Protein AF-A0A846DEK4-F1 (afdb_monomer)

Secondary structure (DSSP, 8-state):
-----EE--SS-TT-EEETTTTEEEE--EEEEETTEEEEEE--BTTS-TTTTHHHHHHHHHHHHHHH-SS--------GGG---

Mean predicted aligned error: 3.66 Å

Radius of gyration: 14.55 Å; Cα contacts (8 Å, |Δi|>4): 107; chains: 1; bounding box: 31×22×41 Å

pLDDT: mean 91.87, std 4.78, range [67.38, 96.75]

Solvent-accessible surface area (backbone atoms only — not comparable to full-atom values): 5326 Å² total; per-residue (Å²): 67,59,90,52,76,44,78,63,76,86,87,55,86,62,60,29,80,39,81,89,80,69,40,47,17,28,37,39,49,48,40,66,61,86,93,42,80,77,40,84,42,85,35,46,45,87,53,64,84,42,68,67,47,64,61,54,47,52,54,52,51,48,59,47,41,76,77,44,86,86,68,90,83,85,88,65,66,43,75,76,62,65,79,135

Sequence (84 aa):
MDVTDDQVHGNQEGAFFNKYYKAVCYGPLYIFFGHNLLVAKLRNYNLDTAEGALEELQRVIGLIIEKWKENKIVFRGYSDYARE

Foldseek 3Di:
DEWDWAADDDPDPLFDQDPVVRGGTWGWDWDDDVPRTPDTGTHRPVDQNCVCVVVVVCVVVVVVCVVPVDDDDDDDYPPSNDDD

Structure (mmCIF, N/CA/C/O backbone):
data_AF-A0A846DEK4-F1
#
_entry.id   AF-A0A846DEK4-F1
#
loop_
_atom_site.group_PDB
_atom_site.id
_atom_site.type_symbol
_atom_site.label_atom_id
_atom_site.label_alt_id
_atom_site.label_comp_id
_atom_site.label_asym_id
_atom_site.label_entity_id
_a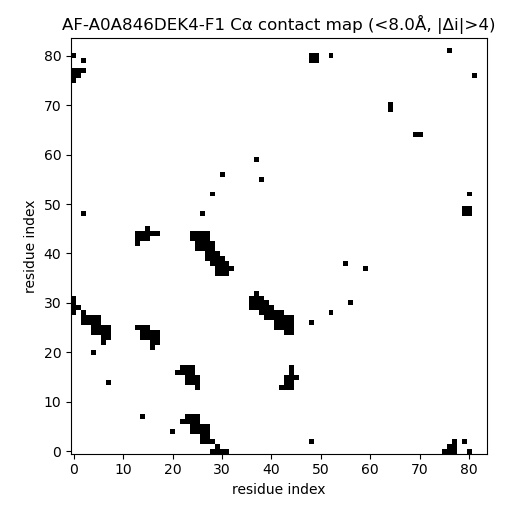tom_site.label_seq_id
_atom_site.pdbx_PDB_ins_code
_atom_site.Cartn_x
_atom_site.Cartn_y
_atom_site.Cartn_z
_atom_site.occupancy
_atom_site.B_iso_or_equiv
_atom_site.auth_seq_id
_atom_site.auth_comp_id
_atom_site.auth_asym_id
_atom_site.auth_atom_id
_atom_site.pdbx_PDB_model_num
ATOM 1 N N . MET A 1 1 ? -4.787 -5.630 2.223 1.00 90.88 1 MET A N 1
ATOM 2 C CA . MET A 1 1 ? -3.841 -4.766 1.503 1.00 90.88 1 MET A CA 1
ATOM 3 C C . MET A 1 1 ? -2.807 -5.686 0.951 1.00 90.88 1 MET A C 1
ATOM 5 O O . MET A 1 1 ? -2.071 -6.314 1.708 1.00 90.88 1 MET A O 1
ATOM 9 N N . ASP A 1 2 ? -2.873 -5.843 -0.356 1.00 90.50 2 ASP A N 1
ATOM 10 C CA . ASP A 1 2 ? -2.227 -6.936 -1.044 1.00 90.50 2 ASP A CA 1
ATOM 11 C C . ASP A 1 2 ? -1.298 -6.345 -2.083 1.00 90.50 2 ASP A C 1
ATOM 13 O O . ASP A 1 2 ? -1.650 -5.365 -2.741 1.00 90.50 2 ASP A O 1
ATOM 17 N N . VAL A 1 3 ? -0.094 -6.907 -2.163 1.00 89.94 3 VAL A N 1
ATOM 18 C CA . VAL A 1 3 ? 0.877 -6.492 -3.168 1.00 89.94 3 VAL A CA 1
ATOM 19 C C . VAL A 1 3 ? 0.390 -7.010 -4.510 1.00 89.94 3 VAL A C 1
ATOM 21 O O . VAL A 1 3 ? 0.051 -8.187 -4.647 1.00 89.94 3 VAL A O 1
ATOM 24 N N . THR A 1 4 ? 0.325 -6.115 -5.483 1.00 92.12 4 THR A N 1
ATOM 25 C CA . THR A 1 4 ? -0.092 -6.417 -6.848 1.00 92.12 4 THR A CA 1
ATOM 26 C C . THR A 1 4 ? 0.692 -5.543 -7.813 1.00 92.12 4 THR A C 1
ATOM 28 O O . THR A 1 4 ? 1.313 -4.556 -7.410 1.00 92.12 4 THR A O 1
ATOM 31 N N . ASP A 1 5 ? 0.649 -5.901 -9.086 1.00 93.56 5 ASP A N 1
ATOM 32 C CA . ASP A 1 5 ? 1.156 -5.115 -10.194 1.00 93.56 5 ASP A CA 1
ATOM 33 C C . ASP A 1 5 ? 0.030 -4.534 -11.055 1.00 93.56 5 ASP A C 1
ATOM 35 O O . ASP A 1 5 ? -1.104 -5.013 -11.044 1.00 93.56 5 ASP A O 1
ATOM 39 N N . ASP A 1 6 ? 0.375 -3.484 -11.796 1.00 95.06 6 ASP A N 1
ATOM 40 C CA . ASP A 1 6 ? -0.401 -2.973 -12.926 1.00 95.06 6 ASP A CA 1
ATOM 41 C C . ASP A 1 6 ? 0.541 -2.805 -14.124 1.00 95.06 6 ASP A C 1
ATOM 43 O O . ASP A 1 6 ? 1.514 -2.045 -14.064 1.00 95.06 6 ASP A O 1
ATOM 47 N N . GLN A 1 7 ? 0.329 -3.594 -15.174 1.00 95.50 7 GLN A N 1
ATOM 48 C CA . GLN A 1 7 ? 1.269 -3.711 -16.284 1.00 95.50 7 GLN A CA 1
ATOM 49 C C . GLN A 1 7 ? 1.294 -2.432 -17.131 1.00 95.50 7 GLN A C 1
ATOM 51 O O . GLN A 1 7 ? 0.265 -1.901 -17.534 1.00 95.50 7 GLN A O 1
ATOM 56 N N . VAL A 1 8 ? 2.497 -1.961 -17.457 1.00 96.06 8 VAL A N 1
ATOM 57 C CA . VAL A 1 8 ? 2.693 -0.767 -18.287 1.00 96.06 8 VAL A CA 1
ATOM 58 C C . VAL A 1 8 ? 2.433 -1.077 -19.763 1.00 96.06 8 VAL A C 1
ATOM 60 O O . VAL A 1 8 ? 2.809 -2.134 -20.280 1.00 96.06 8 VAL A O 1
ATOM 63 N N . HIS A 1 9 ? 1.878 -0.096 -20.474 1.00 93.62 9 HIS A N 1
ATOM 64 C CA . HIS A 1 9 ? 1.702 -0.105 -21.922 1.00 93.62 9 HIS A CA 1
ATOM 65 C C . HIS A 1 9 ? 2.593 0.948 -22.599 1.00 93.62 9 HIS A C 1
ATOM 67 O O . HIS A 1 9 ? 2.369 2.150 -22.483 1.00 93.62 9 HIS A O 1
ATOM 73 N N . GLY A 1 10 ? 3.596 0.508 -23.363 1.00 92.81 10 GLY A N 1
ATOM 74 C CA . GLY A 1 10 ? 4.542 1.413 -24.024 1.00 92.81 10 GLY A CA 1
ATOM 75 C C . GLY A 1 10 ? 5.568 1.994 -23.046 1.00 92.81 10 GLY A C 1
ATOM 76 O O . GLY A 1 10 ? 6.120 1.265 -22.230 1.00 92.81 10 GLY A O 1
ATOM 77 N N . ASN A 1 11 ? 5.837 3.299 -23.141 1.00 93.12 11 ASN A N 1
ATOM 78 C CA . ASN A 1 11 ? 6.896 3.983 -22.384 1.00 93.12 11 ASN A CA 1
ATOM 79 C C . ASN A 1 11 ? 6.319 4.968 -21.355 1.00 93.12 11 ASN A C 1
ATOM 81 O O . ASN A 1 11 ? 6.694 6.139 -21.337 1.00 93.12 11 ASN A O 1
ATOM 85 N N . GLN A 1 12 ? 5.346 4.526 -20.557 1.00 94.50 12 GLN A N 1
ATOM 86 C CA .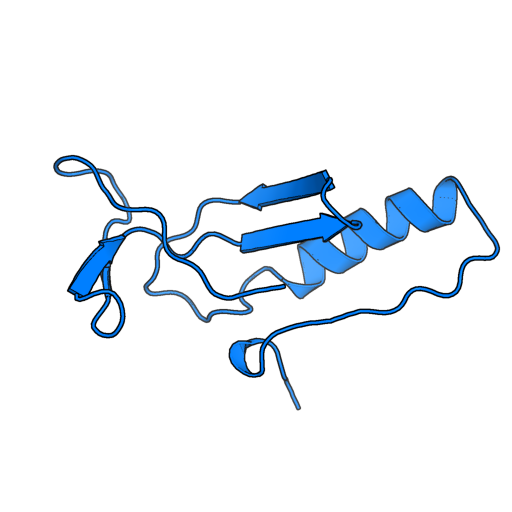 GLN A 1 12 ? 4.716 5.398 -19.562 1.00 94.50 12 GLN A CA 1
ATOM 87 C C . GLN A 1 12 ? 5.716 5.809 -18.469 1.00 94.50 12 GLN A C 1
ATOM 89 O O . GLN A 1 12 ? 6.623 5.056 -18.109 1.00 94.50 12 GLN A O 1
ATOM 94 N N . GLU A 1 13 ? 5.552 7.021 -17.941 1.00 93.12 13 GLU A N 1
ATOM 95 C CA . GLU A 1 13 ? 6.408 7.552 -16.879 1.00 93.12 13 GLU A CA 1
ATOM 96 C C . GLU A 1 13 ? 6.298 6.707 -15.604 1.00 93.12 13 GLU A C 1
ATOM 98 O O . GLU A 1 13 ? 5.226 6.197 -15.276 1.00 93.12 13 GLU A O 1
ATOM 103 N N . GLY A 1 14 ? 7.411 6.544 -14.883 1.00 89.06 14 GLY A N 1
ATOM 104 C CA . GLY A 1 14 ? 7.426 5.798 -13.622 1.00 89.06 14 GLY A CA 1
ATOM 105 C C . GLY A 1 14 ? 7.401 4.273 -13.772 1.00 89.06 14 GLY A C 1
ATOM 106 O O . GLY A 1 14 ? 7.377 3.551 -12.773 1.00 89.06 14 GLY A O 1
ATOM 107 N N . ALA A 1 15 ? 7.437 3.783 -15.012 1.00 91.25 15 ALA A N 1
ATOM 108 C CA . ALA A 1 15 ? 7.533 2.372 -15.342 1.00 91.25 15 ALA A CA 1
ATOM 109 C C . ALA A 1 15 ? 8.819 1.741 -14.781 1.00 91.25 15 ALA A C 1
ATOM 111 O O . ALA A 1 15 ? 9.918 2.276 -14.946 1.00 91.25 15 ALA A O 1
ATOM 112 N N . PHE A 1 16 ? 8.691 0.575 -14.145 1.00 93.56 16 PHE A N 1
ATOM 113 C CA . PHE A 1 16 ? 9.822 -0.137 -13.556 1.00 93.56 16 PHE A CA 1
ATOM 114 C C . PHE A 1 16 ? 9.703 -1.648 -13.777 1.00 93.56 16 PHE A C 1
ATOM 116 O O . PHE A 1 16 ? 8.609 -2.205 -13.733 1.00 93.56 16 PHE A O 1
ATOM 123 N N . PHE A 1 17 ? 10.825 -2.329 -14.029 1.00 93.62 17 PHE A N 1
ATOM 124 C CA . PHE A 1 17 ? 10.822 -3.782 -14.206 1.00 93.62 17 PHE A CA 1
ATOM 125 C C . PHE A 1 17 ? 10.763 -4.500 -12.855 1.00 93.62 17 PHE A C 1
ATOM 127 O O . PHE A 1 17 ? 11.681 -4.392 -12.039 1.00 93.62 17 PHE A O 1
ATOM 134 N N . ASN A 1 18 ? 9.715 -5.293 -12.645 1.00 92.25 18 ASN A N 1
ATOM 135 C CA . ASN A 1 18 ? 9.574 -6.139 -11.475 1.00 92.25 18 ASN A CA 1
ATOM 136 C C . ASN A 1 18 ? 10.009 -7.586 -11.768 1.00 92.25 18 ASN A C 1
ATOM 138 O O . ASN A 1 18 ? 9.548 -8.221 -12.715 1.00 92.25 18 ASN A O 1
ATOM 142 N N . LYS A 1 19 ? 10.869 -8.144 -10.906 1.00 92.56 19 LYS A N 1
ATOM 143 C CA . LYS A 1 19 ? 11.410 -9.506 -11.072 1.00 92.56 19 LYS A CA 1
ATOM 144 C C . LYS A 1 19 ? 10.410 -10.621 -10.754 1.00 92.56 19 LYS A C 1
ATOM 146 O O . LYS A 1 19 ? 10.507 -11.685 -11.357 1.00 92.56 19 LYS A O 1
ATOM 151 N N . TYR A 1 20 ? 9.496 -10.400 -9.810 1.00 90.75 20 TYR A N 1
ATOM 152 C CA . TYR A 1 20 ? 8.481 -11.379 -9.417 1.00 90.75 20 TYR A CA 1
ATOM 153 C C . TYR A 1 20 ? 7.439 -11.559 -10.531 1.00 90.75 20 TYR A C 1
ATOM 155 O O . TYR A 1 20 ? 7.223 -12.680 -10.988 1.00 90.75 20 TYR A O 1
ATOM 163 N N . TYR A 1 21 ? 6.892 -10.454 -11.044 1.00 92.69 21 TYR A N 1
ATOM 164 C CA . TYR A 1 21 ? 5.916 -10.447 -12.141 1.00 92.69 21 TYR A CA 1
ATOM 165 C C . TYR A 1 21 ? 6.555 -10.610 -13.527 1.00 92.69 21 TYR A C 1
ATOM 167 O O . TYR A 1 21 ? 5.865 -10.908 -14.497 1.00 92.69 21 TYR A O 1
ATOM 175 N N . LYS A 1 22 ? 7.883 -10.452 -13.631 1.00 95.31 22 LYS A N 1
ATOM 176 C CA . LYS A 1 22 ? 8.652 -10.509 -14.889 1.00 95.31 22 LYS A CA 1
ATOM 177 C C . LYS A 1 22 ? 8.116 -9.543 -15.952 1.00 95.31 22 LYS A C 1
ATOM 179 O O . LYS A 1 22 ? 8.163 -9.834 -17.146 1.00 95.31 22 LYS A O 1
ATOM 184 N N . ALA A 1 23 ? 7.629 -8.390 -15.509 1.00 94.94 23 ALA A N 1
ATOM 185 C CA . ALA A 1 23 ? 6.992 -7.387 -16.344 1.00 94.94 23 ALA A CA 1
ATOM 186 C C . ALA A 1 23 ? 7.451 -5.982 -15.949 1.00 94.94 23 ALA A C 1
ATOM 188 O O . ALA A 1 23 ? 7.949 -5.754 -14.844 1.00 94.94 23 ALA A O 1
ATOM 189 N N . VAL A 1 24 ? 7.287 -5.038 -16.873 1.00 95.56 24 VAL A N 1
ATOM 190 C CA . VAL A 1 24 ? 7.390 -3.612 -16.567 1.00 95.56 24 VAL A CA 1
ATOM 191 C C . VAL A 1 24 ? 6.022 -3.162 -16.068 1.00 95.56 24 VAL A C 1
ATOM 193 O O . VAL A 1 24 ? 5.039 -3.256 -16.804 1.00 95.56 24 VAL A O 1
ATOM 196 N N . CYS A 1 25 ? 5.946 -2.742 -14.811 1.00 96.12 25 CYS A N 1
ATOM 197 C CA . CYS A 1 25 ? 4.682 -2.496 -14.130 1.00 96.12 25 CYS A CA 1
ATOM 198 C C . CYS A 1 25 ? 4.798 -1.390 -13.073 1.00 96.12 25 CYS A C 1
ATOM 200 O O . CYS A 1 25 ? 5.889 -1.007 -12.640 1.00 96.12 25 CYS A O 1
ATOM 202 N N . TYR A 1 26 ? 3.643 -0.892 -12.651 1.00 95.62 26 TYR A N 1
ATOM 203 C CA . TYR A 1 26 ? 3.456 -0.086 -11.453 1.00 95.62 26 TYR A CA 1
ATOM 204 C C . TYR A 1 26 ? 3.185 -0.978 -10.243 1.00 95.62 26 TYR A C 1
ATOM 206 O O . TYR A 1 26 ? 2.758 -2.123 -10.396 1.00 95.62 26 TYR A O 1
ATOM 214 N N . GLY A 1 27 ? 3.436 -0.452 -9.041 1.00 93.62 27 GLY A N 1
ATOM 215 C CA . GLY A 1 27 ? 3.147 -1.105 -7.759 1.00 93.62 27 GLY A CA 1
ATOM 216 C C . GLY A 1 27 ? 1.992 -0.407 -7.041 1.00 93.62 27 GLY A C 1
ATOM 217 O O . GLY A 1 27 ? 2.229 0.307 -6.056 1.00 93.62 27 GLY A O 1
ATOM 218 N N . PRO A 1 28 ? 0.750 -0.517 -7.545 1.00 94.50 28 PRO A N 1
ATOM 219 C CA . PRO A 1 28 ? -0.361 0.266 -7.031 1.00 94.50 28 PRO A CA 1
ATOM 220 C C . PRO A 1 28 ? -0.652 -0.042 -5.558 1.00 94.50 28 PRO A C 1
ATOM 222 O O . PRO A 1 28 ? -0.469 -1.152 -5.062 1.00 94.50 28 PRO A O 1
ATOM 225 N N . LEU A 1 29 ? -1.130 0.976 -4.849 1.00 94.69 29 LEU A N 1
ATOM 226 C CA . LEU A 1 29 ? -1.636 0.854 -3.492 1.00 94.69 29 LEU A CA 1
ATOM 227 C C . LEU A 1 29 ? -3.159 0.741 -3.538 1.00 94.69 29 LEU A C 1
ATOM 229 O O . LEU A 1 29 ? -3.852 1.724 -3.828 1.00 94.69 29 LEU A O 1
ATOM 233 N N . TYR A 1 30 ? -3.661 -0.455 -3.232 1.00 95.25 30 TYR A N 1
ATOM 234 C CA . TYR A 1 30 ? -5.091 -0.732 -3.155 1.00 95.25 30 TYR A CA 1
ATOM 235 C C . TYR A 1 30 ? -5.558 -0.998 -1.724 1.00 95.25 30 TYR A C 1
ATOM 237 O O . TYR A 1 30 ? -5.010 -1.843 -1.009 1.00 95.25 30 TYR A O 1
ATOM 245 N N . ILE A 1 31 ? -6.623 -0.300 -1.325 1.00 95.50 31 ILE A N 1
ATOM 246 C CA . ILE A 1 31 ? -7.331 -0.523 -0.058 1.0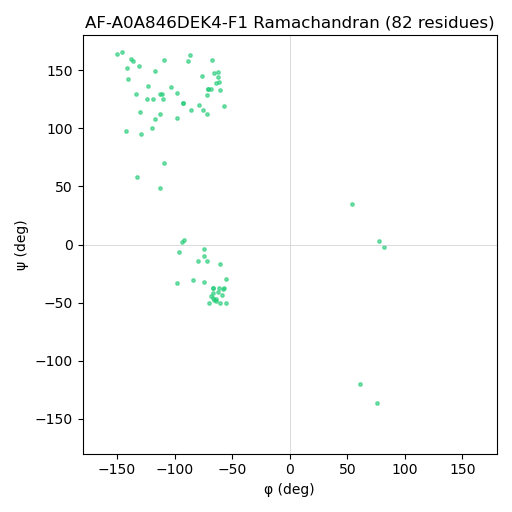0 95.50 31 ILE A CA 1
ATOM 247 C C . ILE A 1 31 ? -8.765 -0.919 -0.381 1.00 95.50 31 ILE A C 1
ATOM 249 O O . ILE A 1 31 ? -9.474 -0.192 -1.076 1.00 95.50 31 ILE A O 1
ATOM 253 N N . PHE A 1 32 ? -9.192 -2.059 0.155 1.00 94.56 32 PHE A N 1
ATOM 254 C CA . PHE A 1 32 ? -10.528 -2.608 -0.044 1.00 94.56 32 PHE A CA 1
ATOM 255 C C . PHE A 1 32 ? -11.303 -2.685 1.270 1.00 94.56 32 PHE A C 1
ATOM 257 O O . PHE A 1 32 ? -10.726 -2.944 2.328 1.00 94.56 32 PHE A O 1
ATOM 264 N N . PHE A 1 33 ? -12.624 -2.542 1.175 1.00 92.12 33 PHE A N 1
ATOM 265 C CA . PHE A 1 33 ? -13.576 -2.908 2.219 1.00 92.12 33 PHE A CA 1
ATOM 266 C C . PHE A 1 33 ? -14.532 -3.978 1.682 1.00 92.12 33 PHE A C 1
ATOM 268 O O . PHE A 1 33 ? -15.459 -3.698 0.913 1.00 92.12 33 PHE A O 1
ATOM 275 N N . GLY A 1 34 ? -14.254 -5.235 2.037 1.00 89.56 34 GLY A N 1
ATOM 276 C CA . GLY A 1 34 ? -14.842 -6.387 1.355 1.00 89.56 34 GLY A CA 1
ATOM 277 C C . GLY A 1 34 ? -14.429 -6.391 -0.118 1.00 89.56 34 GLY A C 1
ATOM 278 O O . GLY A 1 34 ? -13.241 -6.394 -0.423 1.00 89.56 34 GLY A O 1
ATOM 279 N N . HIS A 1 35 ? -15.408 -6.332 -1.022 1.00 92.06 35 HIS A N 1
ATOM 280 C CA . HIS A 1 35 ? -15.182 -6.258 -2.473 1.00 92.06 35 HIS A CA 1
ATOM 281 C C . HIS A 1 35 ? -15.153 -4.822 -3.023 1.00 92.06 35 HIS A C 1
ATOM 283 O O . HIS A 1 35 ? -15.024 -4.630 -4.228 1.00 92.06 35 HIS A O 1
ATOM 289 N N . ASN A 1 36 ? -15.293 -3.807 -2.165 1.00 93.31 36 ASN A N 1
ATOM 290 C CA . ASN A 1 36 ? -15.336 -2.412 -2.595 1.00 93.31 36 ASN A CA 1
ATOM 291 C C . ASN A 1 36 ? -13.935 -1.806 -2.562 1.00 93.31 36 ASN A C 1
ATOM 293 O O . ASN A 1 36 ? -13.306 -1.770 -1.503 1.00 93.31 36 ASN A O 1
ATOM 297 N N . LEU A 1 37 ? -13.465 -1.305 -3.702 1.00 94.56 37 LEU A N 1
ATOM 298 C CA . LEU A 1 37 ? -12.210 -0.565 -3.801 1.00 94.56 37 LEU A CA 1
ATOM 299 C C . LEU A 1 37 ? -12.400 0.847 -3.228 1.00 94.56 37 LEU A C 1
ATOM 301 O O . LEU A 1 37 ? -13.189 1.627 -3.755 1.00 94.56 37 LEU A O 1
ATOM 305 N N . LEU A 1 38 ? -11.691 1.165 -2.143 1.00 95.31 38 LEU A N 1
ATOM 306 C CA . LEU A 1 38 ? -11.750 2.471 -1.476 1.00 95.31 38 LEU A CA 1
ATOM 307 C C . LEU A 1 38 ? -10.608 3.401 -1.892 1.00 95.31 38 LEU A C 1
ATOM 309 O O . LEU A 1 38 ? -10.785 4.617 -1.938 1.00 95.31 38 LEU A O 1
ATOM 313 N N . VAL A 1 39 ? -9.429 2.840 -2.171 1.00 96.44 39 VAL A N 1
ATOM 314 C CA . VAL A 1 39 ? -8.250 3.595 -2.618 1.00 96.44 39 VAL A CA 1
ATOM 315 C C . VAL A 1 39 ? -7.622 2.883 -3.796 1.00 96.44 39 VAL A C 1
ATOM 317 O O . VAL A 1 39 ? -7.342 1.691 -3.707 1.00 96.44 39 VAL A O 1
ATOM 320 N N . ALA A 1 40 ? -7.376 3.644 -4.861 1.00 95.50 40 ALA A N 1
ATOM 321 C CA . ALA A 1 40 ? -6.623 3.228 -6.031 1.00 95.50 40 ALA A CA 1
ATOM 322 C C . ALA A 1 40 ? -5.546 4.270 -6.328 1.00 95.50 40 ALA A C 1
ATOM 324 O O . ALA A 1 40 ? -5.819 5.294 -6.953 1.00 95.50 40 ALA A O 1
ATOM 325 N N . LYS A 1 41 ? -4.331 4.036 -5.832 1.00 94.50 41 LYS A N 1
ATOM 326 C CA . LYS A 1 41 ? -3.213 4.965 -6.010 1.00 94.50 41 LYS A CA 1
ATOM 327 C C . LYS A 1 41 ? -2.114 4.288 -6.810 1.00 94.50 41 LYS A C 1
ATOM 329 O O . LYS A 1 41 ? -1.445 3.386 -6.308 1.00 94.50 41 LYS A O 1
ATOM 334 N N . LEU A 1 42 ? -1.953 4.712 -8.061 1.00 93.12 42 LEU A N 1
ATOM 335 C CA . LEU A 1 42 ? -0.866 4.249 -8.915 1.00 93.12 42 LEU A CA 1
ATOM 336 C C . LEU A 1 42 ? 0.463 4.790 -8.379 1.00 93.12 42 LEU A C 1
ATOM 338 O O . LEU A 1 42 ? 0.556 5.963 -8.015 1.00 93.12 42 LEU A O 1
ATOM 342 N N . ARG A 1 43 ? 1.473 3.926 -8.293 1.00 93.12 43 ARG A N 1
ATOM 343 C CA . ARG A 1 43 ? 2.806 4.267 -7.786 1.00 93.12 43 ARG A CA 1
ATOM 344 C C . ARG A 1 43 ? 3.867 3.562 -8.611 1.00 93.12 43 ARG A C 1
ATOM 346 O O . ARG A 1 43 ? 3.641 2.459 -9.112 1.00 93.12 43 ARG A O 1
ATOM 353 N N . ASN A 1 44 ? 5.043 4.166 -8.683 1.00 90.25 44 ASN A N 1
ATOM 354 C CA . ASN A 1 44 ? 6.203 3.520 -9.279 1.00 90.25 44 ASN A CA 1
ATOM 355 C C . ASN A 1 44 ? 6.574 2.286 -8.447 1.00 90.25 44 ASN A C 1
ATOM 357 O O . ASN A 1 44 ? 6.547 2.332 -7.218 1.00 90.25 44 ASN A O 1
ATOM 361 N N . TYR A 1 45 ? 6.936 1.181 -9.104 1.00 86.50 45 TYR A N 1
ATOM 362 C CA . TYR A 1 45 ? 7.293 -0.053 -8.388 1.00 86.50 45 TYR A CA 1
ATOM 363 C C . TYR A 1 45 ? 8.654 0.061 -7.663 1.00 86.50 45 TYR A C 1
ATOM 365 O O . TYR A 1 45 ? 8.978 -0.755 -6.813 1.00 86.50 45 TYR A O 1
ATOM 373 N N . ASN A 1 46 ? 9.476 1.071 -7.960 1.00 87.25 46 ASN A N 1
ATOM 374 C CA . ASN A 1 46 ? 10.784 1.253 -7.312 1.00 87.25 46 ASN A CA 1
ATOM 375 C C . ASN A 1 46 ? 10.716 1.776 -5.863 1.00 87.25 46 ASN A C 1
ATOM 377 O O . ASN A 1 46 ? 11.764 1.933 -5.238 1.00 87.25 46 ASN A O 1
ATOM 381 N N . LEU A 1 47 ? 9.519 2.078 -5.363 1.00 87.00 47 LEU A N 1
ATOM 382 C CA . LEU A 1 47 ? 9.279 2.563 -4.009 1.00 87.00 47 LEU A CA 1
ATOM 383 C C . LEU A 1 47 ? 9.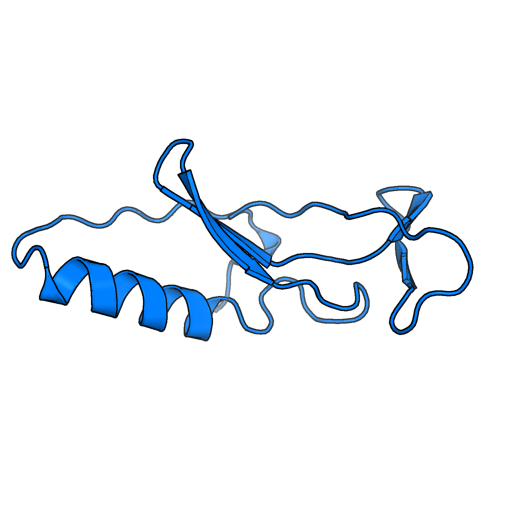127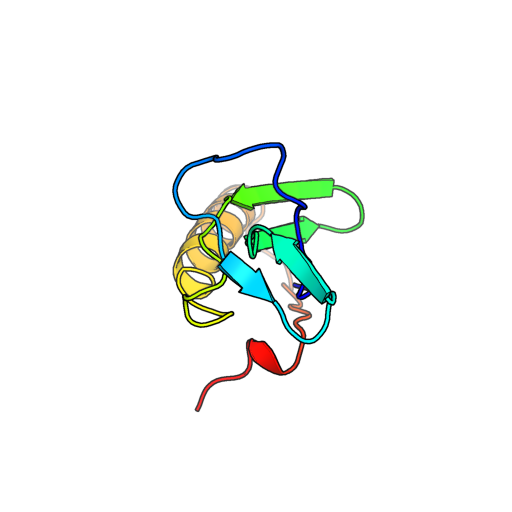 1.404 -3.023 1.00 87.00 47 LEU A C 1
ATOM 385 O O . LEU A 1 47 ? 8.860 0.263 -3.406 1.00 87.00 47 LEU A O 1
ATOM 389 N N . ASP A 1 48 ? 9.250 1.712 -1.734 1.00 90.44 48 ASP A N 1
ATOM 390 C CA . ASP A 1 48 ? 8.902 0.754 -0.692 1.00 90.44 48 ASP A CA 1
ATOM 391 C C . ASP A 1 48 ? 7.410 0.375 -0.784 1.00 90.44 48 ASP A C 1
ATOM 393 O O . ASP A 1 48 ? 6.525 1.207 -1.028 1.00 90.44 48 ASP A O 1
ATOM 397 N N . THR A 1 49 ? 7.103 -0.909 -0.584 1.00 89.81 49 THR A N 1
ATOM 398 C CA . THR A 1 49 ? 5.741 -1.427 -0.756 1.00 89.81 49 THR A CA 1
ATOM 399 C C . THR A 1 49 ? 4.721 -0.698 0.122 1.00 89.81 49 THR A C 1
ATOM 401 O O . THR A 1 49 ? 3.610 -0.441 -0.353 1.00 89.81 49 THR A O 1
ATOM 404 N N . ALA A 1 50 ? 5.082 -0.319 1.3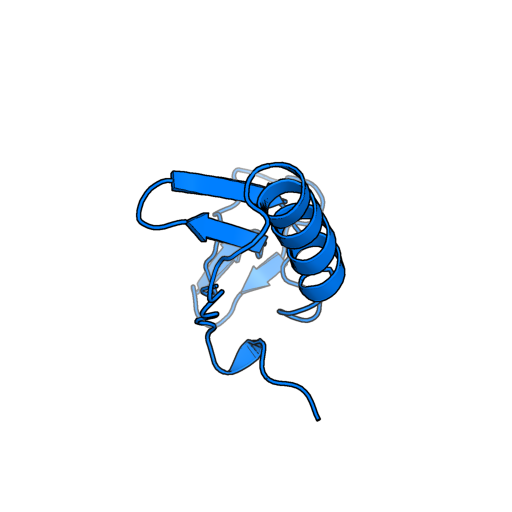55 1.00 91.94 50 ALA A N 1
ATOM 405 C CA . ALA A 1 50 ? 4.188 0.398 2.267 1.00 91.94 50 ALA A CA 1
ATOM 406 C C . ALA A 1 50 ? 4.296 1.920 2.175 1.00 91.94 50 ALA A C 1
ATOM 408 O O . ALA A 1 50 ? 3.621 2.610 2.939 1.00 91.94 50 ALA A O 1
ATOM 409 N N . GLU A 1 51 ? 5.091 2.463 1.256 1.00 93.12 51 GLU A N 1
ATOM 410 C CA . GLU A 1 51 ? 5.176 3.907 1.071 1.00 93.12 51 GLU A CA 1
ATOM 411 C C . GLU A 1 51 ? 3.789 4.498 0.761 1.00 93.12 51 GLU A C 1
ATOM 413 O O . GLU A 1 51 ? 3.137 4.129 -0.223 1.00 93.12 51 GLU A O 1
ATOM 418 N N . GLY A 1 52 ? 3.317 5.403 1.623 1.00 93.19 52 GLY A N 1
ATOM 419 C CA . GLY A 1 52 ? 1.990 6.013 1.527 1.00 93.19 52 GLY A CA 1
ATOM 420 C C . GLY A 1 52 ? 0.837 5.171 2.094 1.00 93.19 52 GLY A C 1
ATOM 421 O O . GLY A 1 52 ? -0.312 5.612 2.047 1.00 93.19 52 GLY A O 1
ATOM 422 N N . ALA A 1 53 ? 1.090 3.951 2.583 1.00 94.50 53 ALA A N 1
ATOM 423 C CA . ALA A 1 53 ? 0.047 3.048 3.071 1.00 94.50 53 ALA A CA 1
ATOM 424 C C . ALA A 1 53 ? -0.616 3.552 4.358 1.00 94.50 53 ALA A C 1
ATOM 426 O O . ALA A 1 53 ? -1.841 3.495 4.479 1.00 94.50 53 ALA A O 1
ATOM 427 N N . LEU A 1 54 ? 0.179 4.038 5.316 1.00 94.06 54 LEU A N 1
ATOM 428 C CA . LEU A 1 54 ? -0.324 4.495 6.611 1.00 94.06 54 LEU A CA 1
ATOM 429 C C . LEU A 1 54 ? -1.193 5.746 6.453 1.00 94.06 54 LEU A C 1
ATOM 431 O O . LEU A 1 54 ? -2.257 5.832 7.058 1.00 94.06 54 LEU A O 1
ATOM 435 N N . GLU A 1 55 ? -0.773 6.676 5.603 1.00 96.00 55 GLU A N 1
ATOM 436 C CA . GLU A 1 55 ? -1.471 7.927 5.322 1.00 96.00 55 GLU A CA 1
ATOM 437 C C . GLU A 1 55 ? -2.835 7.663 4.675 1.00 96.00 55 GLU A C 1
ATOM 439 O O . GLU A 1 55 ? -3.852 8.207 5.112 1.00 96.00 55 GLU A O 1
ATOM 444 N N . GLU A 1 56 ? -2.890 6.783 3.668 1.00 96.44 56 GLU A N 1
ATOM 445 C CA . GLU A 1 56 ? -4.162 6.407 3.042 1.00 96.44 56 GLU A CA 1
ATOM 446 C C . GLU A 1 56 ? -5.067 5.637 4.013 1.00 96.44 56 GLU A C 1
ATOM 448 O O . GLU A 1 56 ? -6.279 5.863 4.029 1.00 96.44 56 GLU A O 1
ATOM 453 N N . LEU A 1 57 ? -4.502 4.772 4.867 1.00 95.12 57 LEU A N 1
ATOM 454 C CA . LEU A 1 57 ? -5.264 4.075 5.904 1.00 95.12 57 LEU A CA 1
ATOM 455 C C . LEU A 1 57 ? -5.852 5.044 6.926 1.00 95.12 57 LEU A C 1
ATOM 457 O O . LEU A 1 57 ? -7.046 4.965 7.201 1.00 95.12 57 LEU A O 1
ATOM 461 N N . GLN A 1 58 ? -5.054 5.967 7.460 1.00 95.44 58 GLN A N 1
ATOM 462 C CA . GLN A 1 58 ? -5.514 6.982 8.409 1.00 95.44 58 GLN A CA 1
ATOM 463 C C . GLN A 1 58 ? -6.626 7.838 7.802 1.00 95.44 58 GLN A C 1
ATOM 465 O O . GLN A 1 58 ? -7.651 8.060 8.448 1.00 95.44 58 GLN A O 1
ATOM 470 N N . ARG A 1 59 ? -6.470 8.253 6.538 1.00 96.75 59 ARG A N 1
ATOM 471 C CA . ARG A 1 59 ? -7.487 9.018 5.809 1.00 96.75 59 ARG A CA 1
ATOM 472 C C . ARG A 1 59 ? -8.795 8.239 5.670 1.00 96.75 59 ARG A C 1
ATOM 474 O O . ARG A 1 59 ? -9.858 8.763 5.992 1.00 96.75 59 ARG A O 1
ATOM 481 N N . VAL A 1 60 ? -8.737 6.990 5.205 1.00 94.94 60 VAL A N 1
ATOM 482 C CA . VAL A 1 60 ? -9.930 6.149 5.008 1.00 94.94 60 VAL A CA 1
ATOM 483 C C . VAL A 1 60 ? -10.599 5.809 6.338 1.00 94.94 60 VAL A C 1
ATOM 485 O O . VAL A 1 60 ? -11.815 5.934 6.462 1.00 94.94 60 VAL A O 1
ATOM 488 N N . ILE A 1 61 ? -9.820 5.411 7.345 1.00 93.75 61 ILE A N 1
ATOM 489 C CA . ILE A 1 61 ? -10.325 5.082 8.681 1.00 93.75 61 ILE A CA 1
ATOM 490 C C . ILE A 1 61 ? -10.975 6.308 9.328 1.00 93.75 61 ILE A C 1
ATOM 492 O O . ILE A 1 61 ? -12.053 6.171 9.902 1.00 93.75 61 ILE A O 1
ATOM 496 N N . GLY A 1 62 ? -10.383 7.499 9.186 1.00 94.00 62 GLY A N 1
ATOM 497 C CA . GLY A 1 62 ? -10.969 8.752 9.666 1.00 94.00 62 GLY A CA 1
ATOM 498 C C . GLY A 1 62 ? -12.369 8.987 9.097 1.00 94.00 62 GLY A C 1
ATOM 499 O O . GLY A 1 62 ? -13.320 9.156 9.858 1.00 94.00 62 GLY A O 1
ATOM 500 N N . LEU A 1 63 ? -12.522 8.869 7.773 1.00 93.44 63 LEU A N 1
ATOM 501 C CA . LEU A 1 63 ? -13.820 9.009 7.098 1.00 93.44 63 LEU A CA 1
ATOM 502 C C . LEU A 1 63 ? -14.849 7.961 7.562 1.00 93.44 63 LEU A C 1
ATOM 504 O O . LEU A 1 63 ? -16.034 8.266 7.705 1.00 93.44 63 LEU A O 1
ATOM 508 N N . ILE A 1 64 ? -14.413 6.722 7.815 1.00 91.88 64 ILE A N 1
ATOM 509 C CA . ILE A 1 64 ? -15.281 5.652 8.333 1.00 91.88 64 ILE A CA 1
ATOM 510 C C . ILE A 1 64 ? -15.749 5.986 9.756 1.00 91.88 64 ILE A C 1
ATOM 512 O O . ILE A 1 64 ? -16.940 5.886 10.049 1.00 91.88 64 ILE A O 1
ATOM 516 N N . ILE A 1 65 ? -14.838 6.398 10.639 1.00 91.88 65 ILE A N 1
ATOM 517 C CA . ILE A 1 65 ? -15.148 6.687 12.047 1.00 91.88 65 ILE A CA 1
ATOM 518 C C . ILE A 1 65 ? -16.065 7.909 12.179 1.00 91.88 65 ILE A C 1
ATOM 520 O O . ILE A 1 65 ? -16.979 7.900 13.005 1.00 91.88 65 ILE A O 1
ATOM 524 N N . GLU A 1 66 ? -15.877 8.939 11.350 1.00 93.06 66 GLU A N 1
ATOM 525 C CA . GLU A 1 66 ? -16.763 10.110 11.318 1.00 93.06 66 GLU A CA 1
ATOM 526 C C . GLU A 1 66 ? -18.216 9.727 11.020 1.00 93.06 66 GLU A C 1
ATO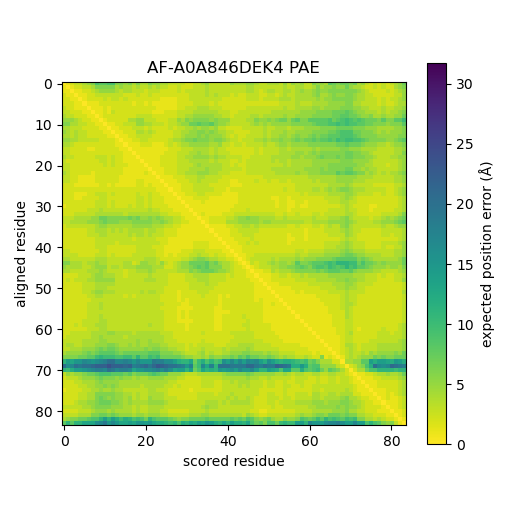M 528 O O . GLU A 1 66 ? -19.147 10.285 11.608 1.00 93.06 66 GLU A O 1
ATOM 533 N N . LYS A 1 67 ? -18.417 8.750 10.128 1.00 91.62 67 LYS A N 1
ATOM 534 C CA . LYS A 1 67 ? -19.750 8.287 9.739 1.00 91.62 67 LYS A CA 1
ATOM 535 C C . LYS A 1 67 ? -20.332 7.254 10.705 1.00 91.62 67 LYS A C 1
ATOM 537 O O . LYS A 1 67 ? -21.553 7.205 10.867 1.00 91.62 67 LYS A O 1
ATOM 542 N N . TRP A 1 68 ? -19.483 6.454 11.347 1.00 90.06 68 TRP A N 1
ATOM 543 C CA . TRP A 1 68 ? -19.883 5.329 12.190 1.00 90.06 68 TRP A CA 1
ATOM 544 C C . TRP A 1 68 ? -18.976 5.207 13.429 1.00 90.06 68 TRP A C 1
ATOM 546 O O . TRP A 1 68 ? -17.895 4.621 13.380 1.00 90.06 68 TRP A O 1
ATOM 556 N N . LYS A 1 69 ? -19.448 5.744 14.562 1.00 78.00 69 LYS A N 1
ATOM 557 C CA . LYS A 1 69 ? -18.643 5.975 15.777 1.00 78.00 69 LYS A CA 1
ATOM 558 C C . LYS A 1 69 ? -18.280 4.738 16.617 1.00 78.00 69 LYS A C 1
ATOM 560 O O . LYS A 1 69 ? -17.450 4.867 17.509 1.00 78.00 69 LYS A O 1
ATOM 565 N N . GLU A 1 70 ? -18.841 3.558 16.351 1.00 67.38 70 GLU A N 1
ATOM 566 C CA . GLU A 1 70 ? -18.653 2.358 17.192 1.00 67.38 70 GLU A CA 1
ATOM 567 C C . GLU A 1 70 ? -18.321 1.108 16.367 1.00 67.38 70 GLU A C 1
ATOM 569 O O . GLU A 1 70 ? -19.015 0.095 16.412 1.00 67.38 70 GLU A O 1
ATOM 574 N N . ASN A 1 71 ? -17.238 1.171 15.590 1.00 79.12 71 ASN A N 1
ATOM 575 C CA . ASN A 1 71 ? -16.817 0.050 14.755 1.00 79.12 71 ASN A CA 1
ATOM 576 C C . ASN A 1 71 ? -15.495 -0.555 15.223 1.00 79.12 71 ASN A C 1
ATOM 578 O O . ASN A 1 71 ? -14.478 0.129 15.334 1.00 79.12 71 ASN A O 1
ATOM 582 N N . LYS A 1 72 ? -15.481 -1.882 15.384 1.00 88.62 72 LYS A N 1
ATOM 583 C CA . LYS A 1 72 ? -14.236 -2.652 15.395 1.00 88.62 72 LYS A CA 1
ATOM 584 C C . LYS A 1 72 ? -13.677 -2.685 13.973 1.00 88.62 72 LYS A C 1
ATOM 586 O O . LYS A 1 72 ? -14.250 -3.330 13.098 1.00 88.62 72 LYS A O 1
ATOM 591 N N . ILE A 1 73 ? -12.546 -2.025 13.754 1.00 89.12 73 ILE A N 1
ATOM 592 C CA . ILE A 1 73 ? -11.825 -2.068 12.480 1.00 89.12 73 ILE A CA 1
ATOM 593 C C . ILE A 1 73 ? -10.780 -3.178 12.562 1.00 89.12 73 ILE A C 1
ATOM 595 O O . ILE A 1 73 ? -9.926 -3.177 13.445 1.00 89.12 73 ILE A O 1
ATOM 599 N N . VAL A 1 74 ? -10.861 -4.144 11.647 1.00 91.81 74 VAL A N 1
ATOM 600 C CA . VAL A 1 74 ? -9.856 -5.200 11.491 1.00 91.81 74 VAL A CA 1
A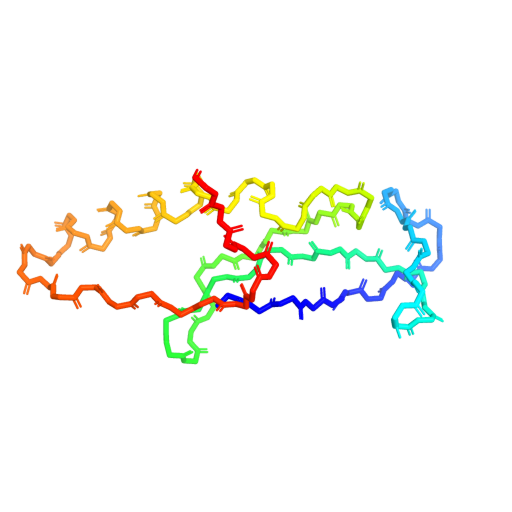TOM 601 C C . VAL A 1 74 ? -9.118 -4.955 10.189 1.00 91.81 74 VAL A C 1
ATOM 603 O O . VAL A 1 74 ? -9.731 -4.855 9.127 1.00 91.81 74 VAL A O 1
ATOM 606 N N . PHE A 1 75 ? -7.797 -4.866 10.281 1.00 91.06 75 PHE A N 1
ATOM 607 C CA . PHE A 1 75 ? -6.930 -4.674 9.134 1.00 91.06 75 PHE A CA 1
ATOM 608 C C . PHE A 1 75 ? -6.247 -5.990 8.748 1.00 91.06 75 PHE A C 1
ATOM 610 O O . PHE A 1 75 ? -5.746 -6.712 9.607 1.00 91.06 75 PHE A O 1
ATOM 617 N N . ARG A 1 76 ? -6.212 -6.286 7.445 1.00 93.44 76 ARG A N 1
ATOM 618 C CA . ARG A 1 76 ? -5.458 -7.402 6.860 1.00 93.44 76 ARG A CA 1
ATOM 619 C C . ARG A 1 76 ? -4.528 -6.847 5.794 1.00 93.44 76 ARG A C 1
ATOM 621 O O . ARG A 1 76 ? -4.991 -6.207 4.849 1.00 93.44 76 ARG A O 1
ATOM 628 N N . GLY A 1 77 ? -3.240 -7.132 5.916 1.00 92.62 77 GLY A N 1
ATOM 629 C CA . GLY A 1 77 ? -2.213 -6.777 4.940 1.00 92.62 77 GLY A CA 1
ATOM 630 C C . GLY A 1 77 ? -1.259 -7.942 4.695 1.00 92.62 77 GLY A C 1
ATOM 631 O O . GLY A 1 77 ? -1.162 -8.840 5.531 1.00 92.62 77 GLY A O 1
ATOM 632 N N . TYR A 1 78 ? -0.582 -7.937 3.548 1.00 92.00 78 TYR A N 1
ATOM 633 C CA . TYR A 1 78 ? 0.574 -8.802 3.305 1.00 92.00 78 TYR A CA 1
ATOM 634 C C . TYR A 1 78 ? 1.762 -8.402 4.188 1.00 92.00 78 TYR A C 1
ATOM 636 O O . TYR A 1 78 ? 1.846 -7.268 4.660 1.00 92.00 78 TYR A O 1
ATOM 644 N N . SER A 1 79 ? 2.691 -9.339 4.390 1.00 90.81 79 SER A N 1
ATOM 645 C CA . SER A 1 79 ? 3.903 -9.147 5.199 1.00 90.81 79 SER A CA 1
ATOM 646 C C . SER A 1 79 ? 4.748 -7.956 4.755 1.00 90.81 79 SER A C 1
ATOM 648 O O . SER A 1 79 ? 5.371 -7.314 5.590 1.00 90.81 79 SER A O 1
ATOM 650 N N . ASP A 1 80 ? 4.720 -7.608 3.471 1.00 90.38 80 ASP A N 1
ATOM 651 C CA . ASP A 1 80 ? 5.419 -6.454 2.899 1.00 90.38 80 ASP A CA 1
ATOM 652 C C . ASP A 1 80 ? 4.977 -5.110 3.502 1.00 90.38 80 ASP A C 1
ATOM 654 O O . ASP A 1 80 ? 5.693 -4.114 3.383 1.00 90.38 80 ASP A O 1
ATOM 658 N N . TYR A 1 81 ? 3.822 -5.076 4.176 1.00 91.56 81 TYR A N 1
ATOM 659 C CA . TYR A 1 81 ? 3.306 -3.920 4.914 1.00 91.56 81 TYR A CA 1
ATOM 660 C C . TYR A 1 81 ? 3.622 -3.950 6.419 1.00 91.56 81 TYR A C 1
ATOM 662 O O . TYR A 1 81 ? 3.329 -2.976 7.109 1.00 91.56 81 TYR A O 1
ATOM 670 N N . ALA A 1 82 ? 4.202 -5.031 6.951 1.00 90.19 82 ALA A N 1
ATOM 671 C CA . ALA A 1 82 ? 4.583 -5.109 8.361 1.00 90.19 82 ALA A CA 1
ATOM 672 C C . ALA A 1 82 ? 5.785 -4.196 8.650 1.00 90.19 82 ALA A C 1
ATOM 674 O O . ALA A 1 82 ? 6.751 -4.174 7.887 1.00 90.19 82 ALA A O 1
ATOM 675 N N . ARG A 1 83 ? 5.726 -3.421 9.732 1.00 85.00 83 ARG A N 1
ATOM 676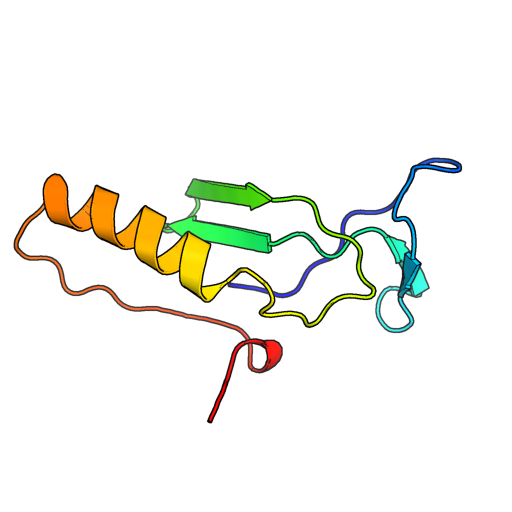 C CA . ARG A 1 83 ? 6.778 -2.486 10.164 1.00 85.00 83 ARG A CA 1
ATOM 677 C C . ARG A 1 83 ? 7.069 -2.706 11.655 1.00 85.00 83 ARG A C 1
ATOM 679 O O . ARG A 1 83 ? 6.194 -3.216 12.357 1.00 85.00 83 ARG A O 1
ATOM 686 N N . GLU A 1 84 ? 8.287 -2.373 12.084 1.00 71.56 84 GLU A N 1
ATOM 687 C CA . GLU A 1 84 ? 8.702 -2.337 13.501 1.00 71.56 84 GLU A CA 1
ATOM 688 C C . GLU A 1 84 ? 8.207 -1.070 14.209 1.00 71.56 84 GLU A C 1
ATOM 690 O O . GLU A 1 84 ? 8.110 -0.016 13.534 1.00 71.56 84 GLU A O 1
#